Protein AF-A0A932PR59-F1 (afdb_monomer)

Radius of gyration: 13.22 Å; Cα contacts (8 Å, |Δi|>4): 94; chains: 1; bounding box: 33×27×32 Å

Mean predicted aligned error: 9.16 Å

Foldseek 3Di:
DVVQCVQQVHDPPQVPDLVSVLVVQLPPPFAAEREGEQVLVVLVVDDLVVVLVNVVSQVVSQVVRPPRGYAYHYDHPPVSVVVSVVSCVVSVHDPPRHDD

Secondary structure (DSSP, 8-state):
-HHHHHHTT--TT--SSHHHHHHHHHTS-TT-EEEESSHHHHHHHS-HHHHHHHHHHHHHHHHHTTTSPPEEEE---TTTHHHHHHHHHHTT--GGGS--

Solvent-accessible surface area (backbone atoms only — not comparable to full-atom values): 5944 Å² total; per-residue (Å²): 98,73,71,56,40,60,68,59,68,52,61,98,80,59,76,72,40,74,65,49,49,48,53,60,59,66,67,49,61,82,58,37,75,49,65,38,66,54,38,42,54,53,65,70,73,41,55,72,68,58,52,49,48,52,51,52,50,54,49,52,47,33,62,71,38,57,97,41,36,59,44,57,44,75,40,53,56,84,87,38,45,64,62,37,54,50,53,38,45,75,71,71,49,65,76,77,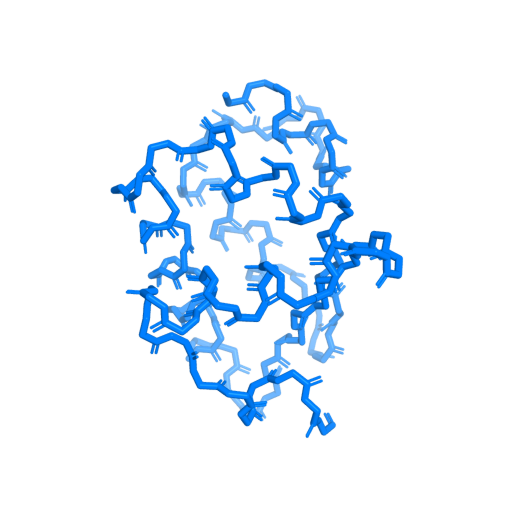72,70,67,134

Sequence (100 aa):
MEEWCQAASFPPHFGATWDALRDALSDLSEGGTFLVLDADQLLQDAPPEEAQLLWTVLKAVQEDLRPKPFQILLQAEGSAYGPLVEGLRALGLSQPDLAR

pLDDT: mean 70.56, std 13.12, range [35.09, 84.62]

Nearest PDB structures (foldseek):
  5lau-assembly1_A  TM=4.274E-01  e=6.230E+00  Oceanobacillus iheyensis HTE831

Structure (mmCIF, N/CA/C/O backbone):
data_AF-A0A932PR59-F1
#
_entry.id   AF-A0A932PR59-F1
#
loop_
_atom_site.group_PDB
_atom_site.id
_atom_site.type_symbol
_atom_site.label_atom_id
_atom_site.label_alt_id
_atom_site.label_comp_id
_atom_site.label_asym_id
_atom_site.label_entity_id
_atom_site.label_seq_id
_atom_site.pdbx_PDB_ins_code
_atom_site.Cartn_x
_atom_site.Cartn_y
_atom_site.Cartn_z
_atom_site.occupancy
_atom_site.B_iso_or_equiv
_atom_site.auth_seq_id
_atom_site.auth_comp_id
_atom_site.auth_asym_id
_atom_site.auth_atom_id
_atom_site.pdbx_PDB_model_num
ATOM 1 N N . MET A 1 1 ? 6.830 9.256 4.740 1.00 52.19 1 MET A N 1
ATOM 2 C CA . MET A 1 1 ? 7.533 8.420 3.735 1.0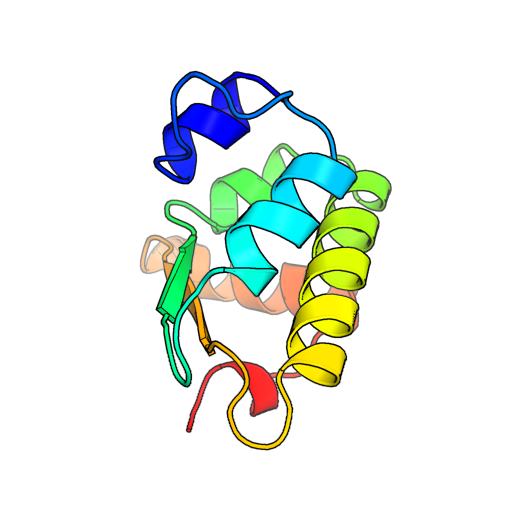0 52.19 1 MET A CA 1
ATOM 3 C C . MET A 1 1 ? 8.505 7.432 4.369 1.00 52.19 1 MET A C 1
ATOM 5 O O . MET A 1 1 ? 8.374 6.249 4.096 1.00 52.19 1 MET A O 1
ATOM 9 N N . GLU A 1 2 ? 9.433 7.851 5.236 1.00 46.34 2 GLU A N 1
ATOM 10 C CA . GLU A 1 2 ? 10.350 6.910 5.917 1.00 46.34 2 GLU A CA 1
ATOM 11 C C . GLU A 1 2 ? 9.625 5.886 6.813 1.00 46.34 2 GLU A C 1
ATOM 13 O O . GLU A 1 2 ? 9.904 4.694 6.708 1.00 46.34 2 GLU A O 1
ATOM 18 N N . GLU A 1 3 ? 8.619 6.306 7.592 1.00 47.34 3 GLU A N 1
ATOM 19 C CA . GLU A 1 3 ? 7.783 5.390 8.401 1.00 47.34 3 GLU A CA 1
ATOM 20 C C . GLU A 1 3 ? 7.045 4.337 7.554 1.00 47.34 3 GLU A C 1
ATOM 22 O O . GLU A 1 3 ? 6.869 3.196 7.972 1.00 47.34 3 GLU A O 1
ATOM 27 N N . TRP A 1 4 ? 6.694 4.678 6.313 1.00 53.41 4 TRP A N 1
ATOM 28 C CA . TRP A 1 4 ? 5.995 3.781 5.389 1.00 53.41 4 TRP A CA 1
ATOM 29 C C . TRP A 1 4 ? 6.911 2.696 4.827 1.00 53.41 4 TRP A C 1
ATOM 31 O O . TRP A 1 4 ? 6.502 1.550 4.648 1.00 53.41 4 TRP A O 1
ATOM 41 N N . CYS A 1 5 ? 8.170 3.057 4.566 1.00 46.91 5 CYS A N 1
ATOM 42 C CA . CYS A 1 5 ? 9.176 2.121 4.075 1.00 46.91 5 CYS A CA 1
ATOM 43 C C . CYS A 1 5 ? 9.454 1.021 5.104 1.00 46.91 5 CYS A C 1
ATOM 45 O O . CYS A 1 5 ? 9.643 -0.141 4.746 1.00 46.91 5 CYS A O 1
ATOM 47 N N . GLN A 1 6 ? 9.431 1.399 6.384 1.00 46.78 6 GLN A N 1
ATOM 48 C CA . GLN A 1 6 ? 9.620 0.493 7.510 1.00 46.78 6 GLN A CA 1
ATOM 49 C C . GLN A 1 6 ? 8.427 -0.445 7.713 1.00 46.78 6 GLN A C 1
ATOM 51 O O . GLN A 1 6 ? 8.631 -1.652 7.838 1.00 46.78 6 GLN A O 1
ATOM 56 N N . ALA A 1 7 ? 7.197 0.078 7.690 1.00 45.31 7 ALA A N 1
ATOM 57 C CA . ALA A 1 7 ? 5.985 -0.722 7.886 1.00 45.31 7 ALA A CA 1
ATOM 58 C C . ALA A 1 7 ? 5.798 -1.801 6.802 1.00 45.31 7 ALA A C 1
ATOM 60 O O . ALA A 1 7 ? 5.373 -2.917 7.092 1.00 45.31 7 ALA A O 1
ATOM 61 N N . ALA A 1 8 ? 6.185 -1.502 5.559 1.00 52.44 8 ALA A N 1
ATOM 62 C CA . ALA A 1 8 ? 6.080 -2.428 4.432 1.00 52.44 8 ALA A CA 1
ATOM 63 C C . ALA A 1 8 ? 7.331 -3.307 4.211 1.00 52.44 8 ALA A C 1
ATOM 65 O O . ALA A 1 8 ? 7.401 -4.034 3.222 1.00 52.44 8 ALA A O 1
ATOM 66 N N . SER A 1 9 ? 8.317 -3.270 5.122 1.00 54.06 9 SER A N 1
ATOM 67 C CA . SER A 1 9 ? 9.580 -4.026 5.010 1.00 54.06 9 SER A CA 1
ATOM 68 C C . SER A 1 9 ? 10.314 -3.813 3.675 1.00 54.06 9 SER A C 1
ATOM 70 O O . SER A 1 9 ? 10.915 -4.743 3.130 1.00 54.06 9 SER A O 1
ATOM 72 N N . PHE A 1 10 ? 10.270 -2.595 3.125 1.00 50.62 10 PHE A N 1
ATOM 73 C CA . PHE A 1 10 ? 10.955 -2.299 1.870 1.00 50.62 10 PHE A CA 1
ATOM 74 C C . PHE A 1 10 ? 12.486 -2.322 2.041 1.00 50.62 10 PHE A C 1
ATOM 76 O O . PHE A 1 10 ? 12.998 -2.033 3.128 1.00 50.62 10 PHE A O 1
ATOM 83 N N . PRO A 1 11 ? 13.252 -2.659 0.983 1.00 46.12 11 PRO A N 1
ATOM 84 C CA . PRO A 1 11 ? 14.708 -2.683 1.048 1.00 46.12 11 PRO A CA 1
ATOM 85 C C . PRO A 1 11 ? 15.296 -1.328 1.481 1.00 46.12 11 PRO A C 1
ATOM 87 O O . PRO A 1 11 ? 14.741 -0.284 1.148 1.00 46.12 11 PRO A O 1
ATOM 90 N N . PRO A 1 12 ? 16.477 -1.294 2.126 1.00 46.91 12 PRO A N 1
ATOM 91 C CA . PRO A 1 12 ? 17.093 -0.051 2.612 1.00 46.91 12 PRO A CA 1
ATOM 92 C C . PRO A 1 12 ? 17.496 0.946 1.506 1.00 46.91 12 PRO A C 1
ATOM 94 O O . PRO A 1 12 ? 17.872 2.072 1.808 1.00 46.91 12 PRO A O 1
ATOM 97 N N . HIS A 1 13 ? 17.432 0.545 0.232 1.00 49.06 13 HIS A N 1
ATOM 98 C CA . HIS A 1 13 ? 17.636 1.405 -0.942 1.00 49.06 13 HIS A CA 1
ATOM 99 C C . HIS A 1 13 ? 16.321 1.857 -1.595 1.00 49.06 13 HIS A C 1
ATOM 101 O O . HIS A 1 13 ? 16.339 2.413 -2.692 1.00 49.06 13 HIS A O 1
ATOM 107 N N . PHE A 1 14 ? 15.177 1.612 -0.955 1.00 52.62 14 PHE A N 1
ATOM 108 C CA . PHE A 1 14 ? 13.899 2.129 -1.409 1.00 52.62 14 PHE A CA 1
ATOM 109 C C . PHE A 1 14 ? 13.960 3.655 -1.369 1.00 52.62 14 PHE A C 1
ATOM 111 O O . PHE A 1 14 ? 14.032 4.252 -0.298 1.00 52.62 14 PHE A O 1
ATOM 118 N N . GLY A 1 15 ? 13.960 4.295 -2.540 1.00 54.91 15 GLY A N 1
ATOM 119 C CA . GLY A 1 15 ? 14.154 5.743 -2.684 1.00 54.91 15 GLY A CA 1
ATOM 120 C C . GLY A 1 15 ? 13.060 6.612 -2.054 1.00 54.91 15 GLY A C 1
ATOM 121 O O . GLY A 1 15 ? 13.066 7.820 -2.264 1.00 54.91 15 GLY A O 1
ATOM 122 N N . ALA A 1 16 ? 12.122 6.008 -1.316 1.00 64.50 16 ALA A N 1
ATOM 123 C CA . ALA A 1 16 ? 10.937 6.624 -0.739 1.00 64.50 16 ALA A CA 1
ATOM 124 C C . ALA A 1 16 ? 10.100 7.383 -1.779 1.00 64.50 16 ALA A C 1
ATOM 126 O O . ALA A 1 16 ? 9.481 8.386 -1.462 1.00 64.50 16 ALA A O 1
ATOM 127 N N . THR A 1 17 ? 10.061 6.920 -3.029 1.00 71.00 17 THR A N 1
ATOM 128 C CA . THR A 1 17 ? 9.222 7.502 -4.084 1.00 71.00 17 THR A CA 1
ATOM 129 C C . THR A 1 17 ? 8.174 6.503 -4.556 1.00 71.00 17 THR A C 1
ATOM 131 O O . THR A 1 17 ? 8.344 5.289 -4.436 1.00 71.00 17 THR A O 1
ATOM 134 N N . TRP A 1 18 ? 7.087 7.014 -5.134 1.00 71.69 18 TRP A N 1
ATOM 135 C CA . TRP A 1 18 ? 6.050 6.187 -5.757 1.00 71.69 18 TRP A CA 1
ATOM 136 C C . TRP A 1 18 ? 6.580 5.351 -6.928 1.00 71.69 18 TRP A C 1
ATOM 138 O O . TRP A 1 18 ? 6.119 4.232 -7.134 1.00 71.69 18 TRP A O 1
ATOM 148 N N . ASP A 1 19 ? 7.591 5.852 -7.639 1.00 73.62 19 ASP A N 1
ATOM 149 C CA . ASP A 1 19 ? 8.266 5.100 -8.699 1.00 73.62 19 ASP 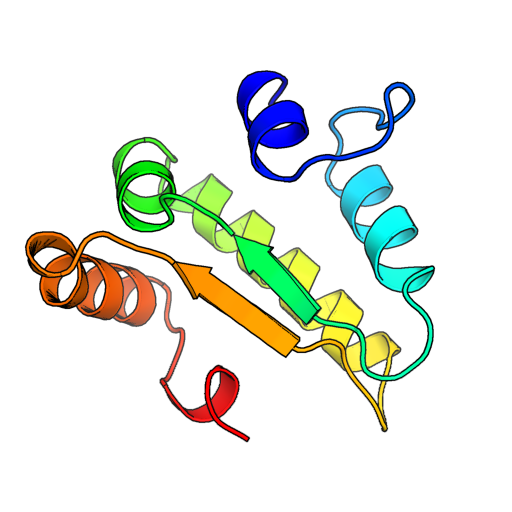A CA 1
ATOM 150 C C . ASP A 1 19 ? 9.071 3.926 -8.127 1.00 73.62 19 ASP A C 1
ATOM 152 O O . ASP A 1 19 ? 8.954 2.808 -8.617 1.00 73.62 19 ASP A O 1
ATOM 156 N N . ALA A 1 20 ? 9.799 4.132 -7.021 1.00 73.81 20 ALA A N 1
ATOM 157 C CA . ALA A 1 20 ? 10.519 3.047 -6.352 1.00 73.81 20 ALA A CA 1
ATOM 158 C C . ALA A 1 20 ? 9.565 1.966 -5.809 1.00 73.81 20 ALA A C 1
ATOM 160 O O . ALA A 1 20 ? 9.896 0.781 -5.833 1.00 73.81 20 ALA A O 1
ATOM 161 N N . LEU A 1 21 ? 8.367 2.363 -5.356 1.00 75.19 21 LEU A N 1
ATOM 162 C CA . LEU A 1 21 ? 7.296 1.431 -4.993 1.00 75.19 21 LEU A CA 1
ATOM 163 C C . LEU A 1 21 ? 6.840 0.602 -6.188 1.00 75.19 21 LEU A C 1
ATOM 165 O O . LEU A 1 21 ? 6.731 -0.619 -6.090 1.00 75.19 21 LEU A O 1
ATOM 169 N N . ARG A 1 22 ? 6.574 1.270 -7.310 1.00 75.81 22 ARG A N 1
ATOM 170 C CA . ARG A 1 22 ? 6.132 0.621 -8.539 1.00 75.81 22 ARG A CA 1
ATOM 171 C C . ARG A 1 22 ? 7.152 -0.408 -9.020 1.00 75.81 22 ARG A C 1
ATOM 173 O O . ARG A 1 22 ? 6.764 -1.535 -9.324 1.00 75.81 22 ARG A O 1
ATOM 180 N N . ASP A 1 23 ? 8.428 -0.036 -9.050 1.00 77.75 23 ASP A N 1
ATOM 181 C CA . ASP A 1 23 ? 9.516 -0.910 -9.489 1.00 77.75 23 ASP A CA 1
ATOM 182 C C . ASP A 1 23 ? 9.636 -2.136 -8.573 1.00 77.75 23 ASP A C 1
ATOM 184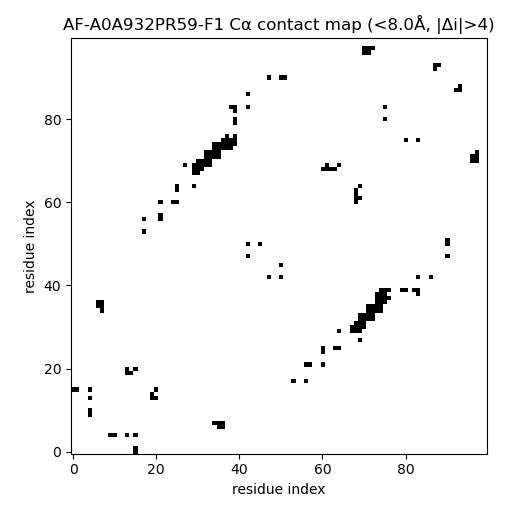 O O . ASP A 1 23 ? 9.605 -3.269 -9.048 1.00 77.75 23 ASP A O 1
ATOM 188 N N . ALA A 1 24 ? 9.643 -1.930 -7.251 1.00 76.94 24 ALA A N 1
ATOM 189 C CA . ALA A 1 24 ? 9.734 -3.024 -6.283 1.00 76.94 24 ALA A CA 1
ATOM 190 C C . ALA A 1 24 ? 8.558 -4.012 -6.373 1.00 76.94 24 ALA A C 1
ATOM 192 O O . ALA A 1 24 ? 8.739 -5.216 -6.201 1.00 76.94 24 ALA A O 1
ATOM 193 N N . LEU A 1 25 ? 7.346 -3.517 -6.637 1.00 76.88 25 LEU A N 1
ATOM 194 C CA . LEU A 1 25 ? 6.165 -4.364 -6.810 1.00 76.88 25 LEU A CA 1
ATOM 195 C C . LEU A 1 25 ? 6.151 -5.081 -8.162 1.00 76.88 25 LEU A C 1
ATOM 197 O O . LEU A 1 25 ? 5.642 -6.195 -8.246 1.00 76.88 25 LEU A O 1
ATOM 201 N N . SER A 1 26 ? 6.713 -4.464 -9.201 1.00 76.50 26 SER A N 1
ATOM 202 C CA . SER A 1 26 ? 6.840 -5.074 -10.531 1.00 76.50 26 SER A CA 1
ATOM 203 C C . SER A 1 26 ? 7.831 -6.241 -10.532 1.00 76.50 26 SER A C 1
ATOM 205 O O . SER A 1 26 ? 7.683 -7.170 -11.324 1.00 76.50 26 SER A O 1
ATOM 207 N N . ASP A 1 27 ? 8.795 -6.224 -9.609 1.00 74.88 27 ASP A N 1
ATOM 208 C CA . ASP A 1 27 ? 9.758 -7.308 -9.394 1.00 74.88 27 ASP A CA 1
ATOM 209 C C . ASP A 1 27 ? 9.189 -8.489 -8.583 1.00 74.88 27 ASP A C 1
ATOM 211 O O . ASP A 1 27 ? 9.831 -9.544 -8.493 1.00 74.88 27 ASP A O 1
ATOM 215 N N . LEU A 1 28 ? 7.987 -8.367 -7.999 1.00 69.38 28 LEU A N 1
ATOM 216 C CA . LEU A 1 28 ? 7.328 -9.499 -7.348 1.00 69.38 28 LEU A CA 1
ATOM 217 C C . LEU A 1 28 ? 7.009 -10.562 -8.405 1.00 69.38 28 LEU A C 1
ATOM 219 O O . LEU A 1 28 ? 6.192 -10.359 -9.301 1.00 69.38 28 LEU A O 1
ATOM 223 N N . SER A 1 29 ? 7.638 -11.732 -8.281 1.00 58.16 29 SER A N 1
ATOM 224 C CA . SER A 1 29 ? 7.334 -12.892 -9.120 1.00 58.16 29 SER A CA 1
ATOM 225 C C . SER A 1 29 ? 5.831 -13.202 -9.121 1.00 58.16 29 SER A C 1
ATOM 227 O O . SER A 1 29 ? 5.176 -13.046 -8.089 1.00 58.16 29 SER A O 1
ATOM 229 N N . GLU A 1 30 ? 5.313 -13.678 -10.259 1.00 64.38 30 GLU A N 1
ATOM 230 C CA . GLU A 1 30 ? 3.890 -13.961 -10.503 1.00 64.38 30 GLU A CA 1
ATOM 231 C C . GLU A 1 30 ? 3.125 -14.473 -9.263 1.00 64.38 30 GLU A C 1
ATOM 233 O O . GLU A 1 30 ? 3.431 -15.544 -8.734 1.00 64.38 30 GLU A O 1
ATOM 238 N N . GLY A 1 31 ? 2.081 -13.745 -8.847 1.00 65.38 31 GLY A N 1
ATOM 239 C CA . GLY A 1 31 ? 1.178 -14.174 -7.770 1.00 65.38 31 GLY A CA 1
ATOM 240 C C . GLY A 1 31 ? 1.668 -13.934 -6.336 1.00 65.38 31 GLY A C 1
ATOM 241 O O . GLY A 1 31 ? 1.225 -14.632 -5.426 1.00 65.38 31 GLY A O 1
ATOM 242 N N . GLY A 1 32 ? 2.564 -12.968 -6.115 1.00 72.62 32 GLY A N 1
ATOM 243 C CA . GLY A 1 32 ? 2.962 -12.537 -4.770 1.00 72.62 32 GLY A CA 1
ATOM 244 C C . GLY A 1 32 ? 1.829 -11.890 -3.957 1.00 72.62 32 GLY A C 1
ATOM 245 O O . GLY A 1 32 ? 0.808 -11.465 -4.497 1.00 72.62 32 GLY A O 1
ATOM 246 N N . THR A 1 33 ? 2.018 -11.783 -2.641 1.00 78.06 33 THR A N 1
ATOM 247 C CA . THR A 1 33 ? 1.102 -11.073 -1.735 1.00 78.06 33 THR A CA 1
ATOM 248 C C . THR A 1 33 ? 1.811 -9.877 -1.112 1.00 78.06 33 THR A C 1
ATOM 250 O O . THR A 1 33 ? 2.849 -10.032 -0.473 1.00 78.06 33 THR A O 1
ATOM 253 N N . PHE A 1 34 ? 1.224 -8.695 -1.266 1.00 78.38 34 PHE A N 1
ATOM 254 C CA . PHE A 1 34 ? 1.628 -7.466 -0.603 1.00 78.38 34 PHE A CA 1
ATOM 255 C C . PHE A 1 34 ? 0.774 -7.265 0.653 1.00 78.38 34 PHE A C 1
ATOM 257 O O . PHE A 1 34 ? -0.422 -6.983 0.564 1.00 78.38 34 PHE A O 1
ATOM 264 N N . LEU A 1 35 ? 1.377 -7.465 1.825 1.00 78.62 35 LEU A N 1
ATOM 265 C CA . LEU A 1 35 ? 0.712 -7.315 3.118 1.00 78.62 35 LEU A CA 1
ATOM 266 C C . LEU A 1 35 ? 0.980 -5.919 3.689 1.00 78.62 35 LEU A C 1
ATOM 268 O O . LEU A 1 35 ? 2.129 -5.555 3.922 1.00 78.62 35 LEU A O 1
ATOM 272 N N . VAL A 1 36 ? -0.088 -5.175 3.955 1.00 79.19 36 VAL A N 1
ATOM 273 C CA . VAL A 1 36 ? -0.062 -3.908 4.687 1.00 79.19 36 VAL A CA 1
ATOM 274 C C . VAL A 1 36 ? -0.520 -4.187 6.111 1.00 79.19 36 VAL A C 1
ATOM 276 O O . VAL A 1 36 ? -1.656 -4.615 6.328 1.00 79.19 36 VAL A O 1
ATOM 279 N N . LEU A 1 37 ? 0.382 -3.981 7.063 1.00 79.31 37 LEU A N 1
ATOM 280 C CA . LEU A 1 37 ? 0.098 -4.094 8.491 1.00 79.31 37 LEU A CA 1
ATOM 281 C C . LEU A 1 37 ? -0.475 -2.782 9.020 1.00 79.31 37 LEU A C 1
ATOM 283 O O . LEU A 1 37 ? -0.182 -1.723 8.464 1.00 79.31 37 LEU A O 1
ATOM 287 N N . ASP A 1 38 ? -1.294 -2.879 10.068 1.00 79.81 38 ASP A N 1
ATOM 288 C CA . ASP A 1 38 ? -1.931 -1.737 10.734 1.00 79.81 38 ASP A CA 1
ATOM 289 C C . ASP A 1 38 ? -2.583 -0.765 9.730 1.00 79.81 38 ASP A C 1
ATOM 291 O O . ASP A 1 38 ? -2.466 0.460 9.806 1.00 79.81 38 ASP A O 1
ATOM 295 N N . ALA A 1 39 ? -3.265 -1.328 8.727 1.00 78.06 39 ALA A N 1
ATOM 296 C CA . ALA A 1 39 ? -3.844 -0.590 7.609 1.00 78.06 39 ALA A CA 1
ATOM 297 C C . ALA A 1 39 ? -4.907 0.424 8.060 1.00 78.06 39 ALA A C 1
ATOM 299 O O . ALA A 1 39 ? -5.199 1.388 7.354 1.00 78.06 39 ALA A O 1
ATOM 300 N N . ASP A 1 40 ? -5.497 0.216 9.234 1.00 76.31 40 ASP A N 1
ATOM 301 C CA . ASP A 1 40 ? -6.401 1.164 9.865 1.00 76.31 40 ASP A CA 1
ATOM 302 C C . ASP A 1 40 ? -5.690 2.439 10.332 1.00 76.31 40 ASP A C 1
ATOM 304 O O . ASP A 1 40 ? -6.258 3.519 10.166 1.00 76.31 40 ASP A O 1
ATOM 308 N N . GLN A 1 41 ? -4.457 2.338 10.837 1.00 76.56 41 GLN A N 1
ATOM 309 C CA . GLN A 1 41 ? -3.629 3.505 11.161 1.00 76.56 41 GLN A CA 1
ATOM 310 C C . GLN A 1 41 ? -3.187 4.213 9.882 1.00 76.56 41 GLN A C 1
ATOM 312 O O . GLN A 1 41 ? -3.315 5.429 9.777 1.00 76.56 41 GLN A O 1
ATOM 317 N N . LEU A 1 42 ? -2.805 3.450 8.849 1.00 72.56 42 LEU A N 1
ATOM 318 C CA . LEU A 1 42 ? -2.453 4.001 7.537 1.00 72.56 42 LEU A CA 1
ATOM 319 C C . LEU A 1 42 ? -3.557 4.914 6.976 1.00 72.56 42 LEU A C 1
ATOM 321 O O . LEU A 1 42 ? -3.268 5.989 6.462 1.00 72.56 42 LEU A O 1
ATOM 325 N N . LEU A 1 43 ? -4.824 4.500 7.075 1.00 71.62 43 LEU A N 1
ATOM 326 C CA . LEU A 1 43 ? -5.956 5.301 6.598 1.00 71.62 43 LEU A CA 1
ATOM 327 C C . LEU A 1 43 ? -6.276 6.510 7.485 1.00 71.62 43 LEU A C 1
ATOM 329 O O . LEU A 1 43 ? -6.876 7.465 6.993 1.00 71.62 43 LEU A O 1
ATOM 333 N N . GLN A 1 44 ? -5.935 6.462 8.773 1.00 73.88 44 GLN A N 1
ATOM 334 C CA . GLN A 1 44 ? -6.174 7.561 9.711 1.00 73.88 44 GLN A CA 1
ATOM 335 C C . GLN A 1 44 ? -5.097 8.643 9.611 1.00 73.88 44 GLN A C 1
ATOM 337 O O . GLN A 1 44 ? -5.420 9.830 9.667 1.00 73.88 44 GLN A O 1
ATOM 342 N N . ASP A 1 45 ? -3.841 8.234 9.436 1.00 73.38 45 ASP A N 1
ATOM 343 C CA . ASP A 1 45 ? -2.685 9.130 9.437 1.00 73.38 45 ASP A CA 1
ATOM 344 C C . ASP A 1 45 ? -2.395 9.720 8.051 1.00 73.38 45 ASP A C 1
ATOM 346 O O . ASP A 1 45 ? -1.838 10.816 7.941 1.00 73.38 45 ASP A O 1
ATOM 350 N N . ALA A 1 46 ? -2.775 9.018 6.978 1.00 66.00 46 ALA A N 1
ATOM 351 C CA . ALA A 1 46 ? -2.557 9.497 5.621 1.00 66.00 46 ALA A CA 1
ATOM 352 C C . ALA A 1 46 ? -3.561 10.596 5.236 1.00 66.00 46 ALA A C 1
ATOM 354 O O . ALA A 1 46 ? -4.777 10.410 5.368 1.00 66.00 46 ALA A O 1
ATOM 355 N N . PRO A 1 47 ? -3.099 11.703 4.627 1.00 71.81 47 PRO A N 1
ATOM 356 C CA . PRO A 1 47 ? -3.984 12.589 3.891 1.00 71.81 47 PRO A CA 1
ATOM 357 C C . PRO A 1 47 ? -4.771 11.791 2.832 1.00 71.81 47 PRO A C 1
ATOM 359 O O . PRO A 1 47 ? -4.182 10.959 2.131 1.00 71.81 47 PRO A O 1
ATOM 362 N N . PRO A 1 48 ? -6.076 12.055 2.634 1.00 69.56 48 PRO A N 1
ATOM 363 C CA . PRO A 1 48 ? -6.898 11.303 1.681 1.00 69.56 48 PRO A CA 1
ATOM 364 C C . PRO A 1 48 ? -6.351 11.284 0.246 1.00 69.56 48 PRO A C 1
ATOM 366 O O . PRO A 1 48 ? -6.613 10.347 -0.507 1.00 69.56 48 PRO A O 1
ATOM 369 N N . GLU A 1 49 ? -5.610 12.321 -0.147 1.00 69.62 49 GLU A N 1
ATOM 370 C CA . GLU A 1 49 ? -4.962 12.435 -1.458 1.00 69.62 49 GLU A CA 1
ATOM 371 C C . GLU A 1 49 ? -3.777 11.466 -1.604 1.00 69.62 49 GLU A C 1
ATOM 373 O O . GLU A 1 49 ? -3.618 10.837 -2.649 1.00 69.62 49 GLU A O 1
ATOM 378 N N . GLU A 1 50 ? -2.988 11.276 -0.543 1.00 69.88 50 GLU A N 1
ATOM 379 C CA . GLU A 1 50 ? -1.859 10.339 -0.532 1.00 69.88 50 GLU A CA 1
ATOM 380 C C . GLU A 1 50 ? -2.343 8.886 -0.539 1.00 69.88 50 GLU A C 1
ATOM 382 O O . GLU A 1 50 ? -1.809 8.057 -1.278 1.00 69.88 50 GLU A O 1
ATOM 387 N N . ALA A 1 51 ? -3.414 8.588 0.203 1.00 72.12 51 ALA A N 1
ATOM 388 C CA . ALA A 1 51 ? -4.052 7.275 0.177 1.00 72.12 51 ALA A CA 1
ATOM 389 C C . ALA A 1 51 ? -4.603 6.936 -1.222 1.00 72.12 51 ALA A C 1
ATOM 391 O O . ALA A 1 51 ? -4.428 5.819 -1.711 1.00 72.12 51 ALA A O 1
ATOM 392 N N . GLN A 1 52 ? -5.227 7.899 -1.910 1.00 74.25 52 GLN A N 1
ATOM 393 C CA . GLN A 1 52 ? -5.678 7.716 -3.297 1.00 74.25 52 GLN A CA 1
ATOM 394 C C . GLN A 1 52 ? -4.514 7.475 -4.262 1.00 74.25 52 GLN A C 1
ATOM 396 O O . GLN A 1 52 ? -4.619 6.634 -5.161 1.00 74.25 52 GLN A O 1
ATOM 401 N N . LEU A 1 53 ? -3.406 8.196 -4.084 1.00 76.44 53 LEU A N 1
ATOM 402 C CA . LEU A 1 53 ? -2.225 8.053 -4.926 1.00 76.44 53 LEU A CA 1
ATOM 403 C C . LEU A 1 53 ? -1.580 6.672 -4.762 1.00 76.44 53 LEU A C 1
ATOM 405 O O . LEU A 1 53 ? -1.335 6.007 -5.769 1.00 76.44 53 LEU A O 1
ATOM 409 N N . LEU A 1 54 ? -1.409 6.202 -3.521 1.00 77.25 54 LEU A N 1
ATOM 410 C CA . LEU A 1 54 ? -0.971 4.835 -3.222 1.00 77.25 54 LEU A CA 1
ATOM 411 C C . LEU A 1 54 ? -1.826 3.818 -3.984 1.00 77.25 54 LEU A C 1
ATOM 413 O O . LEU A 1 54 ? -1.303 2.970 -4.705 1.00 77.25 54 LEU A O 1
ATOM 417 N N . TRP A 1 55 ? -3.150 3.924 -3.867 1.00 77.75 55 TRP A N 1
ATOM 418 C CA . TRP A 1 55 ? -4.055 2.982 -4.518 1.00 77.75 55 TRP A CA 1
ATOM 419 C C . TRP A 1 55 ? -4.007 3.040 -6.038 1.00 77.75 55 TRP A C 1
ATOM 421 O O . TRP A 1 55 ? -4.129 2.006 -6.695 1.00 77.75 55 TRP A O 1
ATOM 431 N N . THR A 1 56 ? -3.799 4.226 -6.599 1.00 82.25 56 THR A N 1
ATOM 432 C CA . THR A 1 56 ? -3.623 4.406 -8.041 1.00 82.25 56 THR A CA 1
ATOM 433 C C . THR A 1 56 ? -2.369 3.684 -8.530 1.00 82.25 56 THR A C 1
ATOM 435 O O . THR A 1 56 ? -2.434 2.954 -9.518 1.00 82.25 56 THR A O 1
ATOM 438 N N . VAL A 1 57 ? -1.251 3.820 -7.810 1.00 82.38 57 VAL A N 1
ATOM 439 C CA . VAL A 1 57 ? 0.006 3.124 -8.127 1.00 82.38 57 VAL A CA 1
ATOM 440 C C . VAL A 1 57 ? -0.172 1.610 -8.019 1.00 82.38 57 VAL A C 1
ATOM 442 O O . VAL A 1 57 ? 0.170 0.888 -8.951 1.00 82.38 57 VAL A O 1
ATOM 445 N N . LEU A 1 58 ? -0.7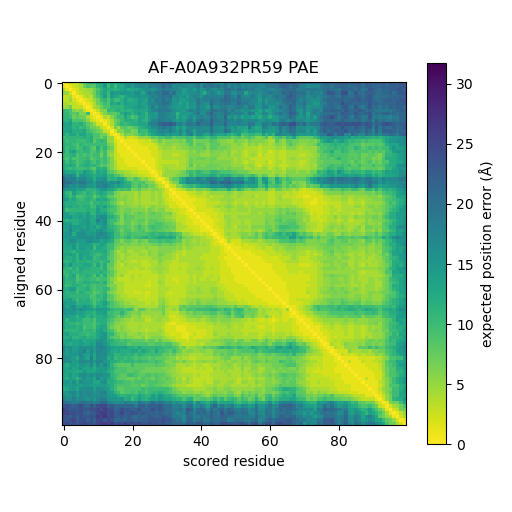68 1.123 -6.927 1.00 81.62 58 LEU A N 1
ATOM 446 C CA . LEU A 1 58 ? -0.989 -0.309 -6.708 1.00 81.62 58 LEU A CA 1
ATOM 447 C C . LEU A 1 58 ? -1.855 -0.936 -7.810 1.00 81.62 58 LEU A C 1
ATOM 449 O O . LEU A 1 58 ? -1.502 -1.991 -8.338 1.00 81.62 58 LEU A O 1
ATOM 453 N N . LYS A 1 59 ? -2.944 -0.268 -8.214 1.00 82.25 59 LYS A N 1
ATOM 454 C CA . LYS A 1 59 ? -3.797 -0.728 -9.319 1.00 82.25 59 LYS A CA 1
ATOM 455 C C . LYS A 1 59 ? -3.057 -0.767 -10.651 1.00 82.25 59 LYS A C 1
ATOM 457 O O . LYS A 1 59 ? -3.185 -1.755 -11.366 1.00 82.25 59 LYS A O 1
ATOM 462 N N . ALA A 1 60 ? -2.265 0.260 -10.961 1.00 84.25 60 ALA A N 1
ATOM 463 C CA . ALA A 1 60 ? -1.477 0.288 -12.191 1.00 84.25 60 ALA A CA 1
ATOM 464 C C . ALA A 1 60 ? -0.512 -0.909 -12.265 1.00 84.25 60 ALA A C 1
ATOM 466 O O . ALA A 1 60 ? -0.456 -1.594 -13.282 1.00 84.25 60 ALA A O 1
ATOM 467 N N . VAL A 1 61 ? 0.171 -1.235 -11.161 1.00 83.19 61 VAL A N 1
ATOM 468 C CA . VAL A 1 61 ? 1.063 -2.407 -11.120 1.00 83.19 61 VAL A CA 1
ATOM 469 C C . VAL A 1 61 ? 0.281 -3.722 -11.242 1.00 83.19 61 VAL A C 1
ATOM 471 O O . VAL A 1 61 ? 0.722 -4.641 -11.928 1.00 83.19 61 VAL A O 1
ATOM 474 N N 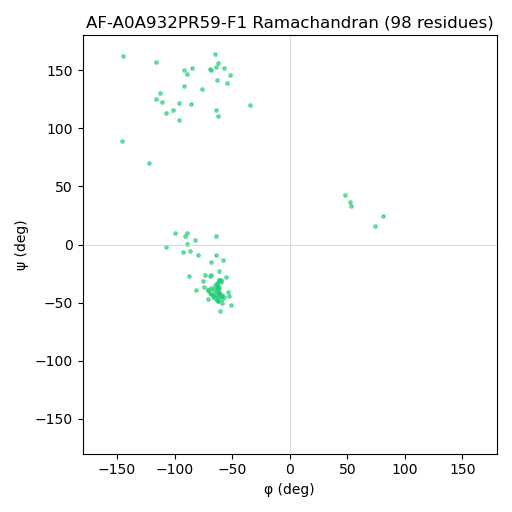. GLN A 1 62 ? -0.901 -3.837 -10.625 1.00 83.69 62 GLN A N 1
ATOM 475 C CA . GLN A 1 62 ? -1.750 -5.025 -10.794 1.00 83.69 62 GLN A CA 1
ATOM 476 C C . GLN A 1 62 ? -2.206 -5.214 -12.247 1.00 83.69 62 GLN A C 1
ATOM 478 O O . GLN A 1 62 ? -2.310 -6.348 -12.716 1.00 83.69 62 GLN A O 1
ATOM 483 N N . GLU A 1 63 ? -2.497 -4.131 -12.967 1.00 84.62 63 GLU A N 1
ATOM 484 C CA . GLU A 1 63 ? -2.835 -4.192 -14.391 1.00 84.62 63 GLU A CA 1
ATOM 485 C C . GLU A 1 63 ? -1.644 -4.648 -15.239 1.00 84.62 63 GLU A C 1
ATOM 487 O O . GLU A 1 63 ? -1.820 -5.528 -16.087 1.00 84.62 63 GLU A O 1
ATOM 492 N N . ASP A 1 64 ? -0.447 -4.126 -14.954 1.00 84.25 64 ASP A N 1
ATOM 493 C CA . ASP A 1 64 ? 0.801 -4.483 -15.639 1.00 84.25 64 ASP A CA 1
ATOM 494 C C . ASP A 1 64 ? 1.179 -5.966 -15.435 1.00 84.25 64 ASP A C 1
ATOM 496 O O . ASP A 1 64 ? 1.700 -6.609 -16.346 1.00 84.25 64 ASP A O 1
ATOM 500 N N . LEU A 1 65 ? 0.864 -6.542 -14.268 1.00 81.06 65 LEU A N 1
ATOM 501 C CA . LEU A 1 65 ? 1.190 -7.931 -13.907 1.00 81.06 65 LEU A CA 1
ATOM 502 C C . LEU A 1 65 ? 0.117 -8.962 -14.306 1.00 81.06 65 LEU A C 1
ATOM 504 O O . LEU A 1 65 ? 0.181 -10.136 -13.922 1.00 81.06 65 LEU A O 1
ATOM 508 N N . ARG A 1 66 ? -0.895 -8.574 -15.093 1.00 81.06 66 ARG A N 1
ATOM 509 C CA . ARG A 1 66 ? -1.870 -9.539 -15.625 1.00 81.06 66 ARG A CA 1
ATOM 510 C C . ARG A 1 66 ? -1.185 -10.555 -16.557 1.00 81.06 66 ARG A C 1
ATOM 512 O O . ARG A 1 66 ? -0.332 -10.183 -17.355 1.00 81.06 66 ARG A O 1
ATOM 519 N N . PRO A 1 67 ? -1.585 -11.843 -16.518 1.00 79.94 67 PRO A N 1
ATOM 520 C CA . PRO A 1 67 ? -2.811 -12.375 -15.912 1.00 79.94 67 PRO A CA 1
ATOM 521 C C . PRO A 1 67 ? -2.701 -12.775 -14.431 1.00 79.94 67 PRO A C 1
ATOM 523 O O . PRO A 1 67 ? -3.695 -13.238 -13.875 1.00 79.94 67 PRO A O 1
ATOM 526 N N . LYS A 1 68 ? -1.536 -12.622 -13.790 1.00 79.00 68 LYS A N 1
ATOM 527 C CA . LYS A 1 68 ? -1.294 -13.048 -12.402 1.00 79.00 68 LYS A CA 1
ATOM 528 C C . LYS A 1 68 ? -0.853 -11.859 -11.533 1.00 79.00 68 LYS A C 1
ATOM 530 O O . LYS A 1 68 ? 0.311 -11.807 -11.128 1.00 79.00 68 LYS A O 1
ATOM 535 N N . PRO A 1 69 ? -1.767 -10.912 -11.247 1.00 80.38 69 PRO A N 1
ATOM 536 C CA . PRO A 1 69 ? -1.452 -9.779 -10.388 1.00 80.38 69 PRO A CA 1
ATOM 537 C C . PRO A 1 69 ? -1.085 -10.245 -8.977 1.00 80.38 69 PRO A C 1
ATOM 539 O O . PRO A 1 69 ? -1.520 -11.308 -8.526 1.00 80.38 69 PRO A O 1
ATOM 542 N N . PHE A 1 70 ? -0.325 -9.419 -8.262 1.00 79.62 70 PHE A N 1
ATOM 543 C CA . PHE A 1 70 ? -0.146 -9.603 -6.827 1.00 79.62 70 PHE A CA 1
ATOM 544 C C . PHE A 1 70 ? -1.455 -9.324 -6.079 1.00 79.62 70 PHE A C 1
ATOM 546 O O . PHE A 1 70 ? -2.282 -8.505 -6.496 1.00 79.62 70 PHE A O 1
ATOM 553 N N . GLN A 1 71 ? -1.627 -9.997 -4.949 1.00 81.50 71 GLN A N 1
ATOM 554 C CA . GLN A 1 71 ? -2.731 -9.749 -4.028 1.00 81.50 71 GLN A CA 1
ATOM 555 C C . GLN A 1 71 ? -2.341 -8.682 -3.016 1.00 81.50 71 GLN A C 1
ATOM 557 O O . GLN A 1 71 ? -1.189 -8.629 -2.597 1.00 81.50 71 GLN A O 1
ATOM 562 N N . ILE A 1 72 ? -3.300 -7.869 -2.586 1.00 80.88 72 ILE A N 1
ATOM 563 C CA . ILE A 1 72 ? -3.088 -6.887 -1.523 1.00 80.88 72 ILE A CA 1
ATOM 564 C C . ILE A 1 72 ? -3.888 -7.352 -0.318 1.00 80.88 72 ILE A C 1
ATOM 566 O O . ILE A 1 72 ? -5.094 -7.546 -0.421 1.00 80.88 72 ILE A O 1
ATOM 570 N N . LEU A 1 73 ? -3.224 -7.551 0.814 1.00 82.31 73 LEU A N 1
ATOM 571 C CA . LEU A 1 73 ? -3.875 -7.887 2.073 1.00 82.31 73 LEU A CA 1
ATOM 572 C C . LEU A 1 73 ? -3.702 -6.732 3.046 1.00 82.31 73 LEU A C 1
ATOM 574 O O . LEU A 1 73 ? -2.595 -6.247 3.253 1.00 82.31 73 LEU A O 1
ATOM 578 N N . LEU A 1 74 ? -4.809 -6.311 3.646 1.00 82.25 74 LEU A N 1
ATOM 579 C CA . LEU A 1 74 ? -4.841 -5.265 4.658 1.00 82.25 74 LEU A CA 1
ATOM 580 C C . LEU A 1 74 ? -5.119 -5.922 6.004 1.00 82.25 74 LEU A C 1
ATOM 582 O O . LEU A 1 74 ? -6.201 -6.475 6.215 1.00 82.25 74 LEU A O 1
ATOM 586 N N . GLN A 1 75 ? -4.138 -5.891 6.895 1.00 84.44 75 GLN A N 1
ATOM 587 C CA . GLN A 1 75 ? -4.313 -6.314 8.273 1.00 84.44 75 GLN A CA 1
ATOM 588 C C . GLN A 1 75 ? -4.701 -5.103 9.121 1.00 84.44 75 GLN A C 1
ATOM 590 O O . GLN A 1 75 ? -4.148 -4.021 8.971 1.00 84.44 75 GLN A O 1
ATOM 595 N N . ALA A 1 76 ? -5.673 -5.308 10.001 1.00 81.12 76 ALA A N 1
ATOM 596 C CA . ALA A 1 76 ? -6.090 -4.351 11.015 1.00 81.12 76 ALA A CA 1
ATOM 597 C C . ALA A 1 76 ? -6.494 -5.114 12.279 1.00 81.12 76 ALA A C 1
ATOM 599 O O . ALA A 1 76 ? -6.759 -6.325 12.230 1.00 81.12 76 ALA A O 1
ATOM 600 N N . GLU A 1 77 ? -6.563 -4.422 13.413 1.00 82.38 77 GLU A N 1
ATOM 601 C CA . GLU A 1 77 ? -7.165 -4.997 14.614 1.00 82.38 77 GLU A CA 1
ATOM 602 C C . GLU A 1 77 ? -8.664 -5.276 14.412 1.00 82.38 77 GLU A C 1
ATOM 604 O O . GLU A 1 77 ? -9.358 -4.614 13.637 1.00 82.38 77 GLU A O 1
ATOM 609 N N . GLY A 1 78 ? -9.204 -6.264 15.135 1.00 78.94 78 GLY A N 1
ATOM 610 C CA . GLY A 1 78 ? -10.601 -6.688 14.963 1.00 78.94 78 GLY A CA 1
ATOM 611 C C . GLY A 1 78 ? -11.626 -5.576 15.227 1.00 78.94 78 GLY A C 1
ATOM 612 O O . GLY A 1 78 ? -12.663 -5.524 14.569 1.00 78.94 78 GLY A O 1
ATOM 613 N N . SER A 1 79 ? -11.323 -4.658 16.147 1.00 84.19 79 SER A N 1
ATOM 614 C CA . SER A 1 79 ? -12.117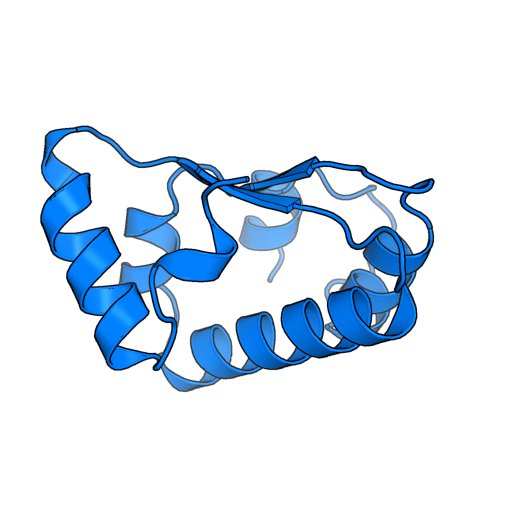 -3.453 16.434 1.00 84.19 79 SER A CA 1
ATOM 615 C C . SER A 1 79 ? -12.070 -2.420 15.302 1.00 84.19 79 SER A C 1
ATOM 617 O O . SER A 1 79 ? -13.027 -1.665 15.127 1.00 84.19 79 SER A O 1
ATOM 619 N N . ALA A 1 80 ? -10.992 -2.406 14.517 1.00 81.12 80 ALA A N 1
ATOM 620 C CA . ALA A 1 80 ? -10.741 -1.445 13.450 1.00 81.12 80 ALA A CA 1
ATOM 621 C C . ALA A 1 80 ? -11.229 -1.920 12.069 1.00 81.12 80 ALA A C 1
ATOM 623 O O . ALA A 1 80 ? -11.254 -1.135 11.123 1.00 81.12 80 ALA A O 1
ATOM 624 N N . TYR A 1 81 ? -11.699 -3.168 11.945 1.00 80.06 81 TYR A N 1
ATOM 625 C CA . TYR A 1 81 ? -12.195 -3.724 10.680 1.00 80.06 81 TYR A CA 1
ATOM 626 C C . TYR A 1 81 ? -13.340 -2.905 10.060 1.00 80.06 81 TYR A C 1
ATOM 628 O O . TYR A 1 81 ? -13.334 -2.637 8.861 1.00 80.06 81 TYR A O 1
ATOM 636 N N . GLY A 1 82 ? -14.325 -2.492 10.864 1.00 81.56 82 GLY A N 1
ATOM 637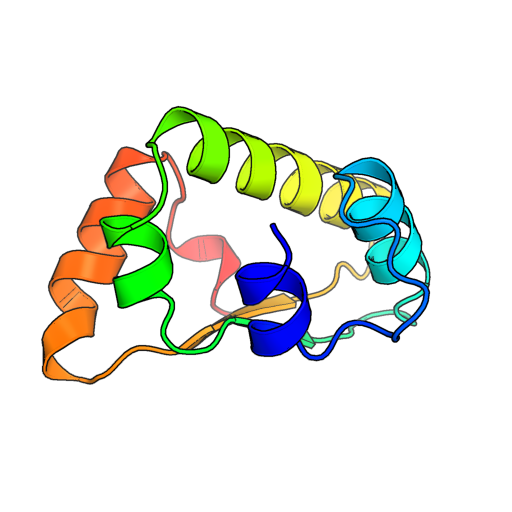 C CA . GLY A 1 82 ? -15.449 -1.674 10.389 1.00 81.56 82 GLY A CA 1
ATOM 638 C C . GLY A 1 82 ? -14.985 -0.329 9.809 1.00 81.56 82 GLY A C 1
ATOM 639 O O . GLY A 1 82 ? -15.227 -0.079 8.626 1.00 81.56 82 GLY A O 1
ATOM 640 N N . PRO A 1 83 ? -14.266 0.492 10.599 1.00 81.75 83 PRO A N 1
ATOM 641 C CA . PRO A 1 83 ? -13.663 1.740 10.130 1.00 81.75 83 PRO A CA 1
ATOM 642 C C . PRO A 1 83 ? -12.764 1.574 8.898 1.00 81.75 83 PRO A C 1
ATOM 644 O O . PRO A 1 83 ? -12.850 2.373 7.967 1.00 81.75 83 PRO A O 1
ATOM 647 N N . LEU A 1 84 ? -11.951 0.511 8.845 1.00 79.38 84 LEU A N 1
ATOM 648 C CA . LEU A 1 84 ? -11.106 0.199 7.690 1.00 79.38 84 LEU A CA 1
ATOM 649 C C . LEU A 1 84 ? -11.954 0.011 6.425 1.00 79.38 84 LEU A C 1
ATOM 651 O O . LEU A 1 84 ? -11.683 0.622 5.394 1.00 79.38 84 LEU A O 1
ATOM 655 N N . VAL A 1 85 ? -13.007 -0.809 6.492 1.00 81.44 85 VAL A N 1
ATOM 656 C CA . VAL A 1 85 ? -13.890 -1.068 5.343 1.00 81.44 85 VAL A CA 1
ATOM 657 C C . VAL A 1 85 ? -14.605 0.204 4.880 1.00 81.44 85 VAL A C 1
ATOM 659 O O . VAL A 1 85 ? -14.772 0.409 3.675 1.00 81.44 85 VAL A O 1
ATOM 662 N N . GLU A 1 86 ? -15.015 1.073 5.804 1.00 82.25 86 GLU A N 1
ATOM 663 C CA . GLU A 1 86 ? -15.614 2.368 5.463 1.00 82.25 86 GLU A CA 1
ATOM 664 C C . GLU A 1 86 ? -14.610 3.309 4.789 1.00 82.25 86 GLU A C 1
ATOM 666 O O . GLU A 1 86 ? -14.938 3.899 3.756 1.00 82.25 86 GLU A O 1
ATOM 671 N N . GLY A 1 87 ? -13.381 3.390 5.305 1.00 78.69 87 GLY A N 1
ATOM 672 C CA . GLY A 1 87 ? -12.301 4.173 4.705 1.00 78.69 87 GLY A CA 1
ATOM 673 C C . GLY A 1 87 ? -11.959 3.700 3.290 1.00 78.69 87 GLY A C 1
ATOM 674 O O . GLY A 1 87 ? -11.890 4.504 2.362 1.00 78.69 87 GLY A O 1
ATOM 675 N N . LEU A 1 88 ? -11.859 2.385 3.079 1.00 78.06 88 LEU A N 1
ATOM 676 C CA . LEU A 1 88 ? -11.643 1.805 1.747 1.00 78.06 88 LEU A CA 1
ATOM 677 C C . LEU A 1 88 ? -12.786 2.142 0.783 1.00 78.06 88 LEU A C 1
ATOM 679 O O . LEU A 1 88 ? -12.545 2.499 -0.372 1.00 78.06 88 LEU A O 1
ATOM 683 N N . ARG A 1 89 ? -14.036 2.093 1.258 1.00 80.62 89 ARG A N 1
ATOM 684 C CA . ARG A 1 89 ? -15.200 2.467 0.448 1.00 80.62 89 ARG A CA 1
ATOM 685 C C . ARG A 1 89 ? -15.185 3.950 0.082 1.00 80.62 89 ARG A C 1
ATOM 687 O O . ARG A 1 89 ? -15.514 4.281 -1.055 1.00 80.62 89 ARG A O 1
ATOM 694 N N . ALA A 1 90 ? -14.805 4.829 1.009 1.00 78.31 90 ALA A N 1
ATOM 695 C CA . ALA A 1 90 ? -14.673 6.263 0.747 1.00 78.31 90 ALA A CA 1
ATOM 696 C C . ALA A 1 90 ? -13.618 6.558 -0.333 1.00 78.31 90 ALA A C 1
ATOM 698 O O . ALA A 1 90 ? -13.781 7.489 -1.117 1.00 78.31 90 ALA A O 1
ATOM 699 N N . LEU A 1 91 ? -12.591 5.710 -0.431 1.00 70.81 91 LEU A N 1
ATOM 700 C CA . LEU A 1 91 ? -11.559 5.751 -1.470 1.00 70.81 91 LEU A CA 1
ATOM 701 C C . LEU A 1 91 ? -11.983 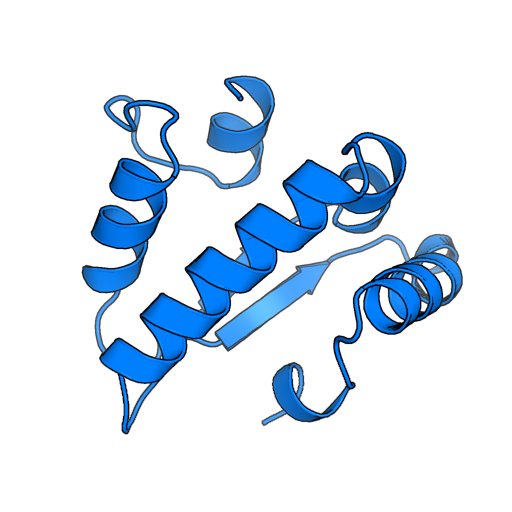5.072 -2.788 1.00 70.81 91 LEU A C 1
ATOM 703 O O . LEU A 1 91 ? -11.186 4.968 -3.719 1.00 70.81 91 LEU A O 1
ATOM 707 N N . GLY A 1 92 ? -13.228 4.593 -2.892 1.00 69.12 92 GLY A N 1
ATOM 708 C CA . GLY A 1 92 ? -13.749 3.937 -4.094 1.00 69.12 92 GLY A CA 1
ATOM 709 C C . GLY A 1 92 ? -13.216 2.518 -4.317 1.00 69.12 92 GLY A C 1
ATOM 710 O O . GLY A 1 92 ? -13.339 1.979 -5.420 1.00 69.12 92 GLY A O 1
ATOM 711 N N . LEU A 1 93 ? -12.630 1.892 -3.294 1.00 67.69 93 LEU A N 1
ATOM 712 C CA . LEU A 1 93 ? -12.212 0.495 -3.342 1.00 67.69 93 LEU A CA 1
ATOM 713 C C . LEU A 1 93 ? -13.392 -0.396 -2.965 1.00 67.69 93 LEU A C 1
ATOM 715 O O . LEU A 1 93 ? -13.990 -0.272 -1.896 1.00 67.69 93 LEU A O 1
ATOM 719 N N . SER A 1 94 ? -13.760 -1.286 -3.879 1.00 56.25 94 SER A N 1
ATOM 720 C CA . SER A 1 94 ? -14.815 -2.271 -3.649 1.00 56.25 94 SER A CA 1
ATOM 721 C C . SER A 1 94 ? -14.193 -3.562 -3.106 1.00 56.25 94 SER A C 1
ATOM 723 O O . SER A 1 94 ? -13.071 -3.908 -3.460 1.00 56.25 94 SER A O 1
ATOM 725 N N . GLN A 1 95 ? -14.937 -4.323 -2.296 1.00 51.72 95 GLN A N 1
ATOM 726 C CA . GLN A 1 95 ? -14.476 -5.599 -1.724 1.00 51.72 95 GLN A CA 1
ATOM 727 C C . GLN A 1 95 ? -14.031 -6.732 -2.693 1.00 51.72 95 GLN A C 1
ATOM 729 O O . GLN A 1 95 ? -13.413 -7.664 -2.178 1.00 51.72 95 GLN A O 1
ATOM 734 N N . PRO A 1 96 ? -14.264 -6.748 -4.030 1.00 44.34 96 PRO A N 1
ATOM 735 C CA . PRO A 1 96 ? -13.857 -7.900 -4.842 1.00 44.34 96 PRO A CA 1
ATOM 736 C C . PRO A 1 96 ? -12.339 -8.098 -4.986 1.00 44.34 96 PRO A C 1
ATOM 738 O O . PRO A 1 96 ? -11.936 -9.186 -5.383 1.00 44.34 96 PRO A O 1
ATOM 741 N N . ASP A 1 97 ? -11.508 -7.101 -4.664 1.00 45.00 97 ASP A N 1
ATOM 742 C CA . ASP A 1 97 ? -10.047 -7.171 -4.850 1.00 45.00 97 ASP A CA 1
ATOM 743 C C . ASP A 1 97 ? -9.291 -7.819 -3.667 1.00 45.00 97 ASP A C 1
ATOM 745 O O . ASP A 1 97 ? -8.085 -8.036 -3.751 1.00 45.00 97 ASP A O 1
ATOM 749 N N . LEU A 1 98 ? -9.986 -8.150 -2.568 1.00 44.62 98 LEU A N 1
ATOM 750 C CA . LEU A 1 98 ? -9.384 -8.676 -1.327 1.00 44.62 98 LEU A CA 1
ATOM 751 C C . LEU A 1 98 ? -9.655 -10.170 -1.079 1.00 44.62 98 LEU A C 1
ATOM 753 O O . LEU A 1 98 ? -9.193 -10.725 -0.084 1.00 44.62 98 LEU A O 1
ATOM 757 N N . ALA A 1 99 ? -10.426 -10.829 -1.946 1.00 35.09 99 ALA A N 1
ATOM 758 C CA . ALA A 1 99 ? -10.792 -12.229 -1.767 1.00 35.09 99 ALA A CA 1
ATOM 759 C C . ALA A 1 99 ? -10.898 -12.955 -3.110 1.00 35.09 99 ALA A C 1
ATOM 761 O O . ALA A 1 99 ? -11.985 -13.037 -3.689 1.00 35.09 99 ALA A O 1
ATOM 762 N N . ARG A 1 100 ? -9.780 -13.523 -3.572 1.00 36.53 100 ARG A N 1
ATOM 763 C CA . ARG A 1 100 ? -9.764 -14.782 -4.329 1.00 36.53 100 ARG A CA 1
ATOM 764 C C . ARG A 1 100 ? -8.381 -15.403 -4.397 1.00 36.53 100 ARG A C 1
ATOM 766 O O . ARG A 1 100 ? -7.420 -14.667 -4.689 1.00 36.53 100 ARG A O 1
#